Protein AF-A0AAN0LZ60-F1 (afdb_monomer_lite)

Secondary structure (DSSP, 8-state):
-----S--SBPBTTBTT-B-TTEEEEEE---SEEEEEEEE--SS-SS---EEEEEEEEEETTEEEEEEPPPB---TT---S-EEEEEE--SS--S----------

Sequence (105 aa):
MYAENNNPRPVSESNPKGLDKSHRIVEFYPNGNTTFNLYEDDGITLDGASTNTVISSSVSGDQAILSIGKATGTYPNMVTDRDTEMIVNVSQAPQGVRGNVAEMT

Radius of gyration: 16.09 Å; chains: 1; bounding box: 41×31×36 Å

pLDDT: mean 90.83, std 11.18, range [47.53, 98.44]

Structure (mmCIF, N/CA/C/O backbone):
data_AF-A0AAN0LZ60-F1
#
_entry.id   AF-A0AAN0LZ60-F1
#
loop_
_atom_site.group_PDB
_atom_site.id
_atom_site.type_symbol
_atom_site.label_atom_id
_atom_site.label_alt_id
_atom_site.label_comp_id
_atom_site.label_asym_id
_atom_site.label_entity_id
_atom_site.label_seq_id
_atom_site.pdbx_PDB_ins_code
_atom_site.Cartn_x
_atom_site.Cartn_y
_atom_site.Cartn_z
_atom_site.occupancy
_atom_site.B_iso_or_equiv
_atom_site.auth_seq_id
_atom_site.auth_comp_id
_atom_site.auth_asym_id
_atom_site.auth_atom_id
_atom_site.pdbx_PDB_model_num
ATOM 1 N N . MET A 1 1 ? -0.846 -16.125 8.209 1.00 47.53 1 MET A N 1
ATOM 2 C CA . MET A 1 1 ? 0.628 -16.239 8.164 1.00 47.53 1 MET A CA 1
ATOM 3 C C . MET A 1 1 ? 1.083 -15.363 7.020 1.00 47.53 1 MET A C 1
ATOM 5 O O . MET A 1 1 ? 0.573 -15.555 5.924 1.00 47.53 1 MET A O 1
ATOM 9 N N . TYR A 1 2 ? 1.949 -14.383 7.271 1.00 58.25 2 TYR A N 1
ATOM 10 C CA . TYR A 1 2 ? 2.573 -13.623 6.187 1.00 58.25 2 TYR A CA 1
ATOM 11 C C . TYR A 1 2 ? 3.365 -14.577 5.293 1.00 58.25 2 TYR A C 1
ATOM 13 O O . TYR A 1 2 ? 3.920 -15.559 5.789 1.00 58.25 2 TYR A O 1
ATOM 21 N N . ALA A 1 3 ? 3.404 -14.312 3.988 1.00 59.28 3 ALA A N 1
ATOM 22 C CA . ALA A 1 3 ? 4.311 -15.038 3.112 1.00 59.28 3 ALA A CA 1
ATOM 23 C C . ALA A 1 3 ? 5.752 -14.822 3.610 1.00 59.28 3 ALA A C 1
ATOM 25 O O . ALA A 1 3 ? 6.141 -13.691 3.910 1.00 59.28 3 ALA A O 1
ATOM 26 N N . GLU A 1 4 ? 6.523 -15.902 3.753 1.00 56.09 4 GLU A N 1
ATOM 27 C CA . GLU A 1 4 ? 7.925 -15.853 4.180 1.00 56.09 4 GLU A CA 1
ATOM 28 C C . GLU A 1 4 ? 8.790 -15.216 3.082 1.00 56.09 4 GLU A C 1
ATOM 30 O O . GLU A 1 4 ? 9.477 -15.902 2.331 1.00 56.09 4 GLU A O 1
ATOM 35 N N . ASN A 1 5 ? 8.744 -13.892 2.956 1.00 56.75 5 ASN A N 1
ATOM 36 C CA . ASN A 1 5 ? 9.375 -13.190 1.847 1.00 56.75 5 ASN A CA 1
ATOM 37 C C . ASN A 1 5 ? 10.489 -12.274 2.352 1.00 56.75 5 ASN A C 1
ATOM 39 O O . ASN A 1 5 ? 10.329 -11.061 2.422 1.00 56.75 5 ASN A O 1
ATOM 43 N N . ASN A 1 6 ? 11.670 -12.846 2.605 1.00 60.41 6 ASN A N 1
ATOM 44 C CA . ASN A 1 6 ? 12.921 -12.077 2.523 1.00 60.41 6 ASN A CA 1
ATOM 45 C C . ASN A 1 6 ? 13.447 -12.024 1.068 1.00 60.41 6 ASN A C 1
ATOM 47 O O . ASN A 1 6 ? 14.649 -11.972 0.822 1.00 60.41 6 ASN A O 1
ATOM 51 N N . ASN A 1 7 ? 12.540 -12.124 0.089 1.00 77.88 7 ASN A N 1
ATOM 52 C CA . ASN A 1 7 ? 12.838 -12.191 -1.336 1.00 77.88 7 ASN A CA 1
ATOM 53 C C . ASN A 1 7 ? 11.910 -11.242 -2.112 1.00 77.88 7 ASN A C 1
ATOM 55 O O . ASN A 1 7 ? 10.749 -11.583 -2.322 1.00 77.88 7 ASN A O 1
ATOM 59 N N . PRO A 1 8 ? 12.391 -10.069 -2.559 1.00 79.62 8 PRO A N 1
ATOM 60 C CA . PRO A 1 8 ? 11.566 -9.095 -3.279 1.00 79.62 8 PRO A CA 1
ATOM 61 C C . PRO A 1 8 ? 11.410 -9.410 -4.780 1.00 79.62 8 PRO A C 1
ATOM 63 O O . PRO A 1 8 ? 10.693 -8.704 -5.495 1.00 79.62 8 PRO A O 1
ATOM 66 N N . ARG A 1 9 ? 12.102 -10.438 -5.299 1.00 86.06 9 ARG A N 1
ATOM 67 C CA . ARG A 1 9 ? 12.066 -10.803 -6.724 1.00 86.06 9 ARG A CA 1
ATOM 68 C C . ARG A 1 9 ? 10.793 -11.585 -7.053 1.00 86.06 9 ARG A C 1
ATOM 70 O O . ARG A 1 9 ? 10.378 -12.399 -6.231 1.00 86.06 9 ARG A O 1
ATOM 77 N N . PRO A 1 10 ? 10.206 -11.395 -8.250 1.00 86.31 10 PRO A N 1
ATOM 78 C CA . PRO A 1 10 ? 8.993 -12.101 -8.647 1.00 86.31 10 PRO A CA 1
ATOM 79 C C . PRO A 1 10 ? 9.210 -13.615 -8.738 1.00 86.31 10 PRO A C 1
ATOM 81 O O . PRO A 1 10 ? 10.345 -14.085 -8.879 1.00 86.31 10 PRO A O 1
ATOM 84 N N . VAL A 1 11 ? 8.111 -14.368 -8.684 1.00 87.50 11 VAL A N 1
ATOM 85 C CA . VAL A 1 11 ? 8.108 -15.816 -8.930 1.00 87.50 11 VAL A CA 1
ATOM 86 C C . VAL A 1 11 ? 8.614 -16.113 -10.346 1.00 87.50 11 VAL A C 1
ATOM 88 O O . VAL A 1 11 ? 8.189 -15.489 -11.317 1.00 87.50 11 VAL A O 1
ATOM 91 N N . SER A 1 12 ? 9.525 -17.076 -10.469 1.00 87.56 12 SER A N 1
ATOM 92 C CA . SER A 1 12 ? 10.011 -17.607 -11.748 1.00 87.56 12 SER A CA 1
ATOM 9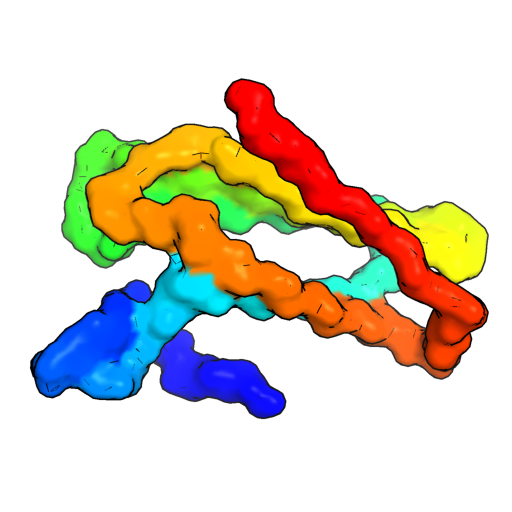3 C C . SER A 1 12 ? 10.434 -19.071 -11.597 1.00 87.56 12 SER A C 1
ATOM 95 O O . SER A 1 12 ? 10.484 -19.592 -10.484 1.00 87.56 12 SER A O 1
ATOM 97 N N . GLU A 1 13 ? 10.795 -19.739 -12.697 1.00 92.81 13 GLU A N 1
ATOM 98 C CA . GLU A 1 13 ? 11.334 -21.109 -12.651 1.00 92.81 13 GLU A CA 1
ATOM 99 C C . GLU A 1 13 ? 12.607 -21.207 -11.789 1.00 92.81 13 GLU A C 1
ATOM 101 O O . GLU A 1 13 ? 12.763 -22.137 -11.001 1.00 92.81 13 GLU A O 1
ATOM 106 N N . SER A 1 14 ? 13.491 -20.207 -11.875 1.00 91.75 14 SER A N 1
ATOM 107 C CA . SER A 1 14 ? 14.710 -20.117 -11.059 1.00 91.75 14 SER A CA 1
ATOM 108 C C . SER A 1 14 ? 14.488 -19.485 -9.679 1.00 91.75 14 SER A C 1
ATOM 110 O O . SER A 1 14 ? 15.386 -19.523 -8.839 1.00 91.75 14 SER A O 1
ATOM 112 N N . ASN A 1 15 ? 13.302 -18.922 -9.429 1.00 87.50 15 ASN A N 1
ATOM 113 C CA . ASN A 1 15 ? 12.905 -18.305 -8.168 1.00 87.50 15 ASN A CA 1
ATOM 114 C C . ASN A 1 15 ? 11.473 -18.719 -7.768 1.00 87.50 15 ASN A C 1
ATOM 116 O O . ASN A 1 15 ? 10.569 -17.880 -7.714 1.00 87.50 15 ASN A O 1
ATOM 120 N N . PRO A 1 16 ? 11.227 -20.008 -7.474 1.00 88.44 16 PRO A N 1
ATOM 121 C CA . PRO A 1 16 ? 9.875 -20.513 -7.224 1.00 88.44 16 PRO A CA 1
ATOM 122 C C . PRO A 1 16 ? 9.262 -19.996 -5.912 1.00 88.44 16 PRO A C 1
ATOM 124 O O . PRO A 1 16 ? 8.058 -20.095 -5.716 1.00 88.44 16 PRO A O 1
ATOM 127 N N . LYS A 1 17 ? 10.083 -19.434 -5.014 1.00 87.31 17 LYS A N 1
ATOM 128 C CA . LYS A 1 17 ? 9.669 -18.766 -3.766 1.00 87.31 17 LYS A CA 1
ATOM 129 C C . LYS A 1 17 ? 9.793 -17.241 -3.871 1.00 87.31 17 LYS A C 1
ATOM 131 O O . LYS A 1 17 ? 10.197 -16.575 -2.918 1.00 87.31 17 LYS A O 1
ATOM 136 N N . GLY A 1 18 ? 9.584 -16.703 -5.069 1.00 88.25 18 GLY A N 1
ATOM 137 C CA . GLY A 1 18 ? 9.544 -15.265 -5.289 1.00 88.25 18 GLY A CA 1
ATOM 138 C C . GLY A 1 18 ? 8.329 -14.611 -4.641 1.00 88.25 18 GLY A C 1
ATOM 139 O O . GLY A 1 18 ? 7.354 -15.274 -4.292 1.00 88.25 18 GLY A O 1
ATOM 140 N N . LEU A 1 19 ? 8.387 -13.291 -4.516 1.00 87.75 19 LEU A N 1
ATOM 141 C CA . LEU A 1 19 ? 7.248 -12.476 -4.135 1.00 87.75 19 LEU A CA 1
ATOM 142 C C . LEU A 1 19 ? 6.186 -12.540 -5.235 1.00 87.75 19 LEU A C 1
ATOM 144 O O . LEU A 1 19 ? 6.447 -12.190 -6.389 1.00 87.75 19 LEU A O 1
ATOM 148 N N . ASP A 1 20 ? 4.975 -12.936 -4.867 1.00 89.19 20 ASP A N 1
ATOM 149 C CA . ASP A 1 20 ? 3.811 -12.712 -5.710 1.00 89.19 20 ASP A CA 1
ATOM 150 C C . ASP A 1 20 ? 3.470 -11.216 -5.705 1.00 89.19 20 ASP A C 1
ATOM 152 O O . ASP A 1 20 ? 2.949 -10.684 -4.728 1.00 89.19 20 ASP A O 1
ATOM 156 N N . LYS A 1 21 ? 3.810 -10.521 -6.795 1.00 89.12 21 LYS A N 1
ATOM 157 C CA . LYS A 1 21 ? 3.560 -9.080 -6.949 1.00 89.12 21 LYS A CA 1
ATOM 158 C C . LYS A 1 21 ? 2.107 -8.754 -7.321 1.00 89.12 21 LYS A C 1
ATOM 160 O O . LYS A 1 21 ? 1.766 -7.573 -7.386 1.00 89.12 21 LYS A O 1
ATOM 165 N N . SER A 1 22 ? 1.273 -9.765 -7.584 1.00 91.75 22 SER A N 1
ATOM 166 C CA . SER A 1 22 ? -0.154 -9.583 -7.874 1.00 91.75 22 SER A CA 1
ATOM 167 C C . SER A 1 22 ? -1.012 -9.468 -6.613 1.00 91.75 22 SER A C 1
ATOM 169 O O . SER A 1 22 ? -2.121 -8.953 -6.692 1.00 91.75 22 SER A O 1
ATOM 171 N N . HIS A 1 23 ? -0.490 -9.845 -5.440 1.00 91.75 23 HIS A N 1
ATOM 172 C CA . HIS A 1 23 ? -1.195 -9.707 -4.165 1.00 91.75 23 HIS A CA 1
ATOM 173 C C . HIS A 1 23 ? -0.531 -8.666 -3.269 1.00 91.75 23 HIS A C 1
ATOM 175 O O . HIS A 1 23 ? 0.684 -8.686 -3.057 1.00 91.75 23 HIS A O 1
ATOM 181 N N . ARG A 1 24 ? -1.326 -7.764 -2.689 1.00 91.94 24 ARG A N 1
ATOM 182 C CA . ARG A 1 24 ? -0.864 -6.814 -1.670 1.00 91.94 24 ARG A CA 1
ATOM 183 C C . ARG A 1 24 ? -1.670 -6.976 -0.391 1.00 91.94 24 ARG A C 1
ATOM 185 O O . ARG A 1 24 ? -2.882 -6.783 -0.387 1.00 91.94 24 ARG A O 1
ATOM 192 N N . ILE A 1 25 ? -0.962 -7.198 0.711 1.00 93.81 25 ILE A N 1
ATOM 193 C CA . ILE A 1 25 ? -1.536 -7.225 2.057 1.00 93.81 25 ILE A CA 1
ATOM 194 C C . ILE A 1 25 ? -1.169 -5.923 2.767 1.00 93.81 25 ILE A C 1
ATOM 196 O O . ILE A 1 25 ? 0.003 -5.547 2.811 1.00 93.81 25 ILE A O 1
ATOM 200 N N . VAL A 1 26 ? -2.164 -5.241 3.327 1.00 95.62 26 VAL A N 1
ATOM 201 C CA . VAL A 1 26 ? -1.969 -4.062 4.176 1.00 95.62 26 VAL A CA 1
ATOM 202 C C . VAL A 1 26 ? -2.600 -4.339 5.532 1.00 95.62 26 VAL A C 1
ATOM 204 O O . VAL A 1 26 ? -3.805 -4.568 5.626 1.00 95.62 26 VAL A O 1
ATOM 207 N N . GLU A 1 27 ? -1.786 -4.316 6.584 1.00 97.12 27 GLU A N 1
ATOM 208 C CA . GLU A 1 27 ? -2.262 -4.478 7.954 1.00 97.12 27 GLU A CA 1
ATOM 209 C C . GLU A 1 27 ? -2.435 -3.115 8.629 1.00 97.12 27 GLU A C 1
ATOM 211 O O . GLU A 1 27 ? -1.507 -2.310 8.713 1.00 97.12 27 GLU A O 1
ATOM 216 N N . PHE A 1 28 ? -3.640 -2.866 9.127 1.00 97.88 28 PHE A N 1
ATOM 217 C CA . PHE A 1 28 ? -4.022 -1.647 9.811 1.00 97.88 28 PHE A CA 1
ATOM 218 C C . PHE A 1 28 ? -4.169 -1.890 11.312 1.00 97.88 28 PHE A C 1
ATOM 220 O O . PHE A 1 28 ? -4.823 -2.839 11.752 1.00 97.88 28 PHE A O 1
ATOM 227 N N . TYR A 1 29 ? -3.629 -0.950 12.085 1.00 97.50 29 TYR A N 1
ATOM 228 C CA . TYR A 1 29 ? -3.884 -0.767 13.514 1.00 97.50 29 TYR A CA 1
ATOM 229 C C . TYR A 1 29 ? -4.457 0.644 13.707 1.00 97.50 29 TYR A C 1
ATOM 231 O O . TYR A 1 29 ? -3.702 1.574 13.999 1.00 97.50 29 TYR A O 1
ATOM 239 N N . PRO A 1 30 ? -5.761 0.853 13.454 1.00 97.06 30 PRO A N 1
ATOM 240 C CA . PRO A 1 30 ? -6.327 2.196 13.391 1.00 97.06 30 PRO A CA 1
ATOM 241 C C . PRO A 1 30 ? -6.206 2.937 14.727 1.00 97.06 30 PRO A C 1
ATOM 243 O O . PRO A 1 30 ? -6.705 2.483 15.756 1.00 97.06 30 PRO A O 1
ATOM 246 N N . ASN A 1 31 ? -5.561 4.103 14.712 1.00 95.25 31 ASN A N 1
ATOM 247 C CA . ASN A 1 31 ? -5.451 4.990 15.866 1.00 95.25 31 ASN A CA 1
ATOM 248 C C . ASN A 1 31 ? -5.295 6.440 15.396 1.00 95.25 31 ASN A C 1
ATOM 250 O O . ASN A 1 31 ? -4.335 6.758 14.699 1.00 95.25 31 ASN A O 1
ATOM 254 N N . GLY A 1 32 ? -6.233 7.318 15.765 1.00 96.50 32 GLY A N 1
ATOM 255 C CA . GLY A 1 32 ? -6.204 8.712 15.317 1.00 96.50 32 GLY A CA 1
ATOM 256 C C . GLY A 1 32 ? -6.122 8.814 13.791 1.00 96.50 32 GLY A C 1
ATOM 257 O O . GLY A 1 32 ? -6.824 8.085 13.095 1.00 96.50 32 GLY A O 1
ATOM 258 N N . ASN A 1 33 ? -5.260 9.701 13.286 1.00 98.38 33 ASN A N 1
ATOM 259 C CA . ASN A 1 33 ? -4.981 9.858 11.858 1.00 98.38 33 ASN A CA 1
ATOM 260 C C . ASN A 1 33 ? -3.541 9.437 11.557 1.00 98.38 33 ASN A C 1
ATOM 262 O O . ASN A 1 33 ? -2.598 10.030 12.080 1.00 98.38 33 ASN A O 1
ATOM 266 N N . THR A 1 34 ? -3.375 8.456 10.678 1.00 98.44 34 THR A N 1
ATOM 267 C CA . THR A 1 34 ? -2.072 7.921 10.271 1.00 98.44 34 THR A CA 1
ATOM 268 C C . THR A 1 34 ? -2.000 7.761 8.761 1.00 98.44 34 THR A C 1
ATOM 270 O O . THR A 1 34 ? -2.995 7.410 8.123 1.00 98.44 34 THR A O 1
ATOM 273 N N . THR A 1 35 ? -0.804 7.943 8.208 1.00 98.19 35 THR A N 1
ATOM 274 C CA . THR A 1 35 ? -0.532 7.796 6.777 1.00 98.19 35 THR A CA 1
ATOM 275 C C . THR A 1 35 ? 0.765 7.024 6.572 1.00 98.19 35 THR A C 1
ATOM 277 O O . THR A 1 35 ? 1.729 7.212 7.312 1.00 98.19 35 THR A O 1
ATOM 280 N N . PHE A 1 36 ? 0.795 6.202 5.531 1.00 98.44 36 PHE A N 1
ATOM 281 C CA . PHE A 1 36 ? 1.973 5.525 5.015 1.00 98.44 36 PHE A CA 1
ATOM 282 C C . PHE A 1 36 ? 2.069 5.781 3.508 1.00 98.44 36 PHE A C 1
ATOM 284 O O . PHE A 1 36 ? 1.081 5.630 2.792 1.00 98.44 36 PHE A O 1
ATOM 291 N N . ASN A 1 37 ? 3.240 6.182 3.016 1.00 98.06 37 ASN A N 1
ATOM 292 C CA . ASN A 1 37 ? 3.478 6.288 1.578 1.00 98.06 37 ASN A CA 1
ATOM 293 C C . ASN A 1 37 ? 4.216 5.031 1.107 1.00 98.06 37 ASN A C 1
ATOM 295 O O . ASN A 1 37 ? 5.411 4.886 1.360 1.00 98.06 37 ASN A O 1
ATOM 299 N N . LEU A 1 38 ? 3.490 4.119 0.460 1.00 96.62 38 LEU A N 1
ATOM 300 C CA . LEU A 1 38 ? 4.064 2.924 -0.143 1.00 96.62 38 LEU A CA 1
ATOM 301 C C . LEU A 1 38 ? 4.820 3.328 -1.406 1.00 96.62 38 LEU A C 1
ATOM 303 O O . LEU A 1 38 ? 4.206 3.701 -2.404 1.00 96.62 38 LEU A O 1
ATOM 307 N N . TYR A 1 39 ? 6.141 3.230 -1.342 1.00 96.12 39 TYR A N 1
ATOM 308 C CA . TYR A 1 39 ? 7.039 3.415 -2.472 1.00 96.12 39 TYR A CA 1
ATOM 309 C C . TYR A 1 39 ? 7.431 2.052 -3.050 1.00 96.12 39 TYR A C 1
ATOM 311 O O . TYR A 1 39 ? 7.776 1.139 -2.296 1.00 96.12 39 TYR A O 1
ATOM 319 N N . GLU A 1 40 ? 7.404 1.920 -4.375 1.00 94.44 40 GLU A N 1
ATOM 320 C CA . GLU A 1 40 ? 7.872 0.722 -5.077 1.00 94.44 40 GLU A CA 1
ATOM 321 C C . GLU A 1 40 ? 8.665 1.099 -6.337 1.00 94.44 40 GLU A C 1
ATOM 323 O O . GLU A 1 40 ? 8.317 2.048 -7.043 1.00 94.44 40 GLU A O 1
ATOM 328 N N . ASP A 1 41 ? 9.683 0.305 -6.654 1.00 94.00 41 ASP A N 1
ATOM 329 C CA . ASP A 1 41 ? 10.431 0.329 -7.911 1.00 94.00 41 ASP A CA 1
ATOM 330 C C . ASP A 1 41 ? 10.772 -1.111 -8.352 1.00 94.00 41 ASP A C 1
ATOM 332 O O . ASP A 1 41 ? 10.240 -2.095 -7.816 1.00 94.00 41 ASP A O 1
ATOM 336 N N . ASP A 1 42 ? 11.621 -1.263 -9.370 1.00 91.81 42 ASP A N 1
ATOM 337 C CA . ASP A 1 42 ? 12.033 -2.587 -9.837 1.00 91.81 42 ASP A CA 1
ATOM 338 C C . ASP A 1 42 ? 13.062 -3.278 -8.915 1.00 91.81 42 ASP A C 1
ATOM 340 O O . ASP A 1 42 ? 13.224 -4.501 -9.004 1.00 91.81 42 ASP A O 1
ATOM 344 N N . GLY A 1 43 ? 13.705 -2.531 -8.006 1.00 90.38 43 GLY A N 1
ATOM 345 C CA . GLY A 1 43 ? 14.753 -2.981 -7.091 1.00 90.38 43 GLY A CA 1
ATOM 346 C C . GLY A 1 43 ? 16.074 -3.390 -7.759 1.00 90.38 43 GLY A C 1
ATOM 347 O O . GLY A 1 43 ? 16.840 -4.156 -7.165 1.00 90.38 43 GLY A O 1
ATOM 348 N N . ILE A 1 44 ? 16.322 -2.981 -9.009 1.00 90.25 44 ILE A N 1
ATOM 349 C CA . ILE A 1 44 ? 17.439 -3.457 -9.846 1.00 90.25 44 ILE A CA 1
ATOM 350 C C . ILE A 1 44 ? 18.148 -2.306 -10.559 1.00 90.25 44 ILE A C 1
ATOM 352 O O . ILE A 1 44 ? 19.380 -2.289 -10.598 1.00 90.25 44 ILE A O 1
ATOM 356 N N . THR A 1 45 ? 17.395 -1.403 -11.183 1.00 92.00 45 THR A N 1
ATOM 357 C CA . THR A 1 45 ? 17.945 -0.352 -12.043 1.00 92.00 45 THR A CA 1
ATOM 358 C C . THR A 1 45 ? 18.131 0.962 -11.279 1.00 92.00 45 THR A C 1
ATOM 360 O O . THR A 1 45 ? 17.633 1.143 -10.172 1.00 92.00 45 THR A O 1
ATOM 363 N N . LEU A 1 46 ? 18.921 1.879 -11.848 1.00 93.81 46 LEU A N 1
ATOM 364 C CA . LEU A 1 46 ? 19.222 3.195 -11.261 1.00 93.81 46 LEU A CA 1
ATOM 365 C C . LEU A 1 46 ? 18.597 4.348 -12.069 1.00 93.81 46 LEU A C 1
ATOM 367 O O . LEU A 1 46 ? 19.131 5.454 -12.076 1.00 93.81 46 LEU A O 1
ATOM 371 N N . ASP A 1 47 ? 17.506 4.096 -12.796 1.00 91.44 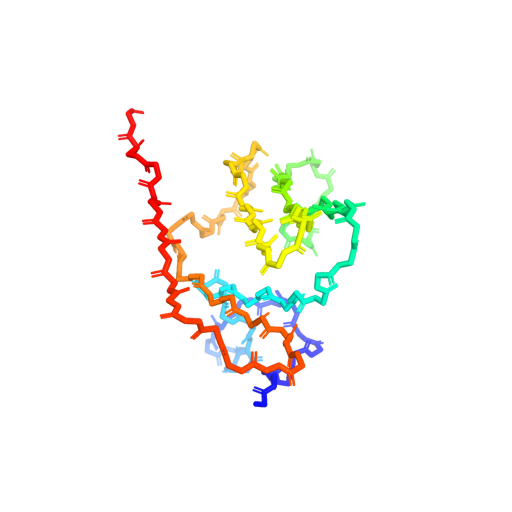47 ASP A N 1
ATOM 372 C CA . ASP A 1 47 ? 16.872 5.088 -13.680 1.00 91.44 47 ASP A CA 1
ATOM 373 C C . ASP A 1 47 ? 15.866 6.017 -12.965 1.00 91.44 47 ASP A C 1
ATOM 375 O O . ASP A 1 47 ? 15.469 7.043 -13.519 1.00 91.44 47 ASP A O 1
ATOM 379 N N . GLY A 1 48 ? 15.498 5.691 -11.721 1.00 92.25 48 GLY A N 1
ATOM 380 C CA . GLY A 1 48 ? 14.579 6.467 -10.886 1.00 92.25 48 GLY A CA 1
ATOM 381 C C . GLY A 1 48 ? 13.091 6.216 -11.158 1.00 92.25 48 GLY A C 1
ATOM 382 O O . GLY A 1 48 ? 12.248 6.895 -10.561 1.00 92.25 48 GLY A O 1
ATOM 383 N N . ALA A 1 49 ? 12.741 5.264 -12.028 1.00 97.50 49 ALA A N 1
ATOM 384 C CA . ALA A 1 49 ? 11.356 4.889 -12.272 1.00 97.50 49 ALA A CA 1
ATOM 385 C C . ALA A 1 49 ? 10.750 4.232 -11.023 1.00 97.50 49 ALA A C 1
ATOM 387 O O . ALA A 1 49 ? 11.268 3.255 -10.489 1.00 97.50 49 ALA A O 1
ATOM 388 N N . SER A 1 50 ? 9.632 4.774 -10.549 1.00 97.12 50 SER A N 1
ATOM 389 C CA . SER A 1 50 ? 8.993 4.334 -9.311 1.00 97.12 50 SER A CA 1
ATOM 390 C C . SER A 1 50 ? 7.505 4.647 -9.309 1.00 97.12 50 SER A C 1
ATOM 392 O O . SER A 1 50 ? 6.991 5.396 -10.146 1.00 97.12 50 SER A O 1
ATOM 394 N N . THR A 1 51 ? 6.798 4.062 -8.350 1.00 97.75 51 THR A N 1
ATOM 395 C CA . THR A 1 51 ? 5.408 4.383 -8.048 1.00 97.75 51 THR A CA 1
ATOM 396 C C . THR A 1 51 ? 5.250 4.695 -6.564 1.00 97.75 51 THR A C 1
ATOM 398 O O . THR A 1 51 ? 5.975 4.172 -5.718 1.00 97.75 51 THR A O 1
ATOM 401 N N . ASN A 1 52 ? 4.295 5.564 -6.247 1.00 98.00 52 ASN A N 1
ATOM 402 C CA . ASN A 1 52 ? 3.910 5.911 -4.887 1.00 98.00 52 ASN A CA 1
ATOM 403 C C . ASN A 1 52 ? 2.410 5.705 -4.707 1.00 98.00 52 ASN A C 1
ATOM 405 O O . ASN A 1 52 ? 1.610 6.172 -5.524 1.00 98.00 52 ASN A O 1
ATOM 409 N N . THR A 1 53 ? 2.031 5.056 -3.611 1.00 97.44 53 THR A N 1
ATOM 410 C CA . THR A 1 53 ? 0.643 4.873 -3.193 1.00 97.44 53 THR A CA 1
ATOM 411 C C . THR A 1 53 ? 0.472 5.344 -1.756 1.00 97.44 53 THR A C 1
ATOM 413 O O . THR A 1 53 ? 1.028 4.762 -0.826 1.00 97.44 53 THR A O 1
ATOM 416 N N . VAL A 1 54 ? -0.349 6.374 -1.551 1.00 98.25 54 VAL A N 1
ATOM 417 C CA . VAL A 1 54 ? -0.695 6.834 -0.202 1.00 98.25 54 VAL A CA 1
ATOM 418 C C . VAL A 1 54 ? -1.743 5.904 0.398 1.00 98.25 54 VAL A C 1
ATOM 420 O O . VAL A 1 54 ? -2.825 5.730 -0.158 1.00 98.25 54 VAL A O 1
ATOM 423 N N . ILE A 1 55 ? -1.423 5.333 1.551 1.00 98.44 55 ILE A N 1
ATOM 424 C CA . ILE A 1 55 ? -2.307 4.510 2.369 1.00 98.44 55 ILE A CA 1
ATOM 425 C C . ILE A 1 55 ? -2.601 5.294 3.644 1.00 98.44 55 ILE A C 1
ATOM 427 O O . ILE A 1 55 ? -1.678 5.771 4.303 1.00 98.44 55 ILE A O 1
ATOM 431 N N . SER A 1 56 ? -3.868 5.444 4.010 1.00 98.44 56 SER A N 1
ATOM 432 C CA . SER A 1 56 ? -4.258 6.188 5.205 1.00 98.44 56 SER A CA 1
ATOM 433 C C . SER A 1 56 ? -5.279 5.445 6.053 1.00 98.44 56 SER A C 1
ATOM 435 O O . SER A 1 56 ? -6.033 4.594 5.580 1.00 98.44 56 SER A O 1
ATOM 437 N N . SER A 1 57 ? -5.278 5.788 7.336 1.00 98.44 57 SER A N 1
ATOM 438 C CA . SER A 1 57 ? -6.248 5.340 8.325 1.00 98.44 57 SER A CA 1
ATOM 439 C C . SER A 1 57 ? -6.637 6.529 9.193 1.00 98.44 57 SER A C 1
ATOM 441 O O . SER A 1 57 ? -5.765 7.234 9.702 1.00 98.44 57 SER A O 1
ATOM 443 N N . SER A 1 58 ? -7.936 6.734 9.383 1.00 98.19 58 SER A N 1
ATOM 444 C CA . SER A 1 58 ? -8.480 7.727 10.309 1.00 98.19 58 SER A CA 1
ATOM 445 C C . SER A 1 58 ? -9.559 7.109 11.186 1.00 98.19 58 SER A C 1
ATOM 447 O O . SER A 1 58 ? -10.438 6.414 10.676 1.00 98.19 58 SER A O 1
ATOM 449 N N . VAL A 1 59 ? -9.532 7.401 12.482 1.00 97.62 59 VAL A N 1
ATOM 450 C CA . VAL A 1 59 ? -10.570 6.999 13.438 1.00 97.62 59 VAL A CA 1
ATOM 451 C C . VAL A 1 59 ? -11.427 8.212 13.797 1.00 97.62 59 VAL A C 1
ATOM 453 O O . VAL A 1 59 ? -10.911 9.231 14.255 1.00 97.62 59 VAL A O 1
ATOM 456 N N . SER A 1 60 ? -12.740 8.098 13.601 1.00 95.50 60 SER A N 1
ATOM 457 C CA . SER A 1 60 ? -13.736 9.104 13.977 1.00 95.50 60 SER A CA 1
ATOM 458 C C . SER A 1 60 ? -14.823 8.448 14.825 1.00 95.50 60 SER A C 1
ATOM 460 O O . SER A 1 60 ? -15.633 7.671 14.320 1.00 95.50 60 SER A O 1
ATOM 462 N N . GLY A 1 61 ? -14.812 8.719 16.134 1.00 94.00 61 GLY A N 1
ATOM 463 C CA . GLY A 1 61 ? -15.636 7.971 17.087 1.00 94.00 61 GLY A CA 1
ATOM 464 C C . GLY A 1 61 ? -15.327 6.474 17.008 1.00 94.00 61 GLY A C 1
ATOM 465 O O . GLY A 1 61 ? -14.164 6.084 17.078 1.00 94.00 61 GLY A O 1
ATOM 466 N N . ASP A 1 62 ? -16.360 5.663 16.789 1.00 93.69 62 ASP A N 1
ATOM 467 C CA . ASP A 1 62 ? -16.249 4.202 16.668 1.00 93.69 62 ASP A CA 1
ATOM 468 C C . ASP A 1 62 ? -16.014 3.722 15.223 1.00 93.69 62 ASP A C 1
ATOM 470 O O . ASP A 1 62 ? -16.044 2.524 14.941 1.00 93.69 62 ASP A O 1
ATOM 474 N N . GLN A 1 63 ? -15.798 4.644 14.279 1.00 96.25 63 GLN A N 1
ATOM 475 C CA . GLN A 1 63 ? -15.593 4.322 12.871 1.00 96.25 63 GLN A CA 1
ATOM 476 C C . GLN A 1 63 ? -14.121 4.466 12.475 1.00 96.25 63 GLN A C 1
ATOM 478 O O . GLN A 1 63 ? -13.542 5.549 12.568 1.00 96.25 63 GLN A O 1
ATOM 483 N N . ALA A 1 64 ? -13.539 3.388 11.949 1.00 97.38 64 ALA A N 1
ATOM 484 C CA . ALA A 1 64 ? -12.282 3.436 11.209 1.00 97.38 64 ALA A CA 1
ATOM 485 C C . ALA A 1 64 ? -12.564 3.623 9.711 1.00 97.38 64 ALA A C 1
ATOM 487 O O . ALA A 1 64 ? -13.376 2.904 9.125 1.00 97.38 64 ALA A O 1
ATOM 488 N N . ILE A 1 65 ? -11.886 4.586 9.090 1.00 97.50 65 ILE A N 1
ATOM 489 C CA . ILE A 1 65 ? -11.912 4.834 7.648 1.00 97.50 65 ILE A CA 1
ATOM 490 C C . ILE A 1 65 ? -10.514 4.541 7.119 1.00 97.50 65 ILE A C 1
ATOM 492 O O . ILE A 1 65 ? -9.544 5.175 7.534 1.00 97.50 65 ILE A O 1
ATOM 496 N N . LEU A 1 66 ? -10.427 3.570 6.215 1.00 98.19 66 LEU A N 1
ATOM 497 C CA . LEU A 1 66 ? -9.184 3.097 5.617 1.00 98.19 66 LEU A CA 1
ATOM 498 C C . LEU A 1 66 ? -9.216 3.423 4.130 1.00 98.19 66 LEU A C 1
ATOM 500 O O . LEU A 1 66 ? -10.227 3.188 3.468 1.00 98.19 66 LEU A O 1
ATOM 504 N N . SER A 1 67 ? -8.124 3.964 3.607 1.00 97.31 67 SER A N 1
ATOM 505 C CA . SER A 1 67 ? -8.028 4.314 2.196 1.00 97.31 67 SER A CA 1
ATOM 506 C C . SER A 1 67 ? -6.701 3.857 1.623 1.00 97.31 67 SER A C 1
ATOM 508 O O . SER A 1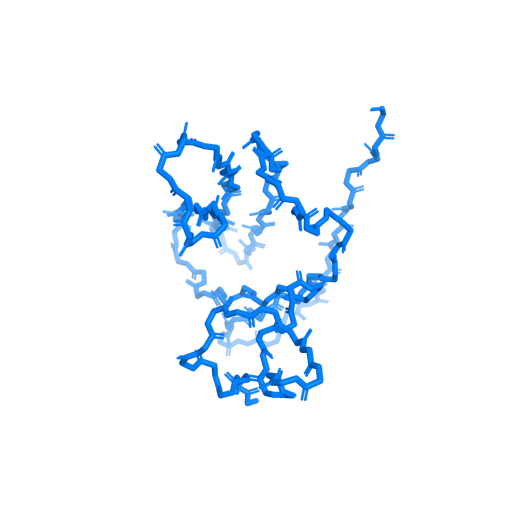 67 ? -5.647 4.030 2.235 1.00 97.31 67 SER A O 1
ATOM 510 N N . ILE A 1 68 ? -6.763 3.294 0.422 1.00 97.00 68 ILE A N 1
ATOM 511 C CA . ILE A 1 68 ? -5.597 3.076 -0.421 1.00 97.00 68 ILE A CA 1
ATOM 512 C C . ILE A 1 68 ? -5.806 3.921 -1.669 1.00 97.00 68 ILE A C 1
ATOM 514 O O . ILE A 1 68 ? -6.721 3.675 -2.454 1.00 97.00 68 ILE A O 1
ATOM 518 N N . GLY A 1 69 ? -4.990 4.962 -1.806 1.00 95.69 69 GLY A N 1
ATOM 519 C CA . GLY A 1 69 ? -5.080 5.909 -2.904 1.00 95.69 69 GLY A CA 1
ATOM 520 C C . GLY A 1 69 ? -4.708 5.297 -4.252 1.00 95.69 69 GLY A C 1
ATOM 521 O O . GLY A 1 69 ? -4.173 4.192 -4.350 1.00 95.69 69 GLY A O 1
ATOM 522 N N . LYS A 1 70 ? -4.956 6.064 -5.316 1.00 94.44 70 LYS A N 1
ATOM 523 C CA . LYS A 1 70 ? -4.462 5.743 -6.656 1.00 94.44 70 LYS A CA 1
ATOM 524 C C . LYS A 1 70 ? -2.929 5.758 -6.649 1.00 94.44 70 LYS A C 1
ATOM 526 O O . LYS A 1 70 ? -2.332 6.739 -6.207 1.00 94.44 70 LYS A 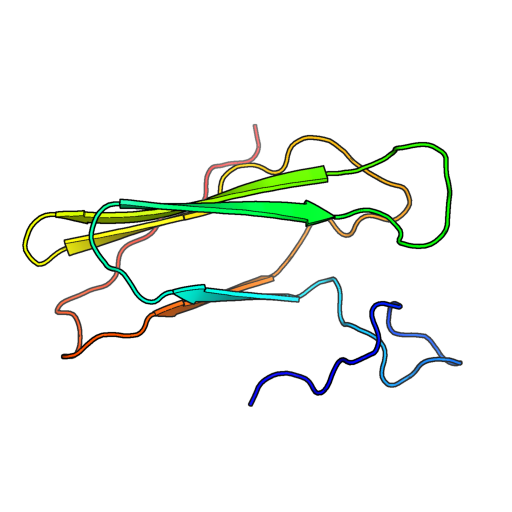O 1
ATOM 531 N N . ALA A 1 71 ? -2.313 4.699 -7.168 1.00 95.31 71 ALA A N 1
ATOM 532 C CA . ALA A 1 71 ? -0.877 4.672 -7.410 1.00 95.31 71 ALA A CA 1
ATOM 533 C C . ALA A 1 71 ? -0.493 5.739 -8.450 1.00 95.31 71 ALA A C 1
ATOM 535 O O . ALA A 1 71 ? -1.181 5.922 -9.458 1.00 95.31 71 ALA A O 1
ATOM 536 N N . THR A 1 72 ? 0.602 6.451 -8.203 1.00 96.81 72 THR A N 1
ATOM 537 C CA . THR A 1 72 ? 1.123 7.502 -9.089 1.00 96.81 72 THR A CA 1
ATOM 538 C C . THR A 1 72 ? 2.559 7.194 -9.480 1.00 96.81 72 THR A C 1
ATOM 540 O O . THR A 1 72 ? 3.370 6.852 -8.625 1.00 96.81 72 THR A O 1
ATOM 543 N N . GLY A 1 73 ? 2.873 7.314 -10.771 1.00 97.12 73 GLY A N 1
ATOM 544 C CA . GLY A 1 73 ? 4.131 6.814 -11.328 1.00 97.12 73 GLY A CA 1
ATOM 545 C C . GLY A 1 73 ? 4.055 5.333 -11.708 1.00 97.12 73 GLY A C 1
ATOM 546 O O . GLY A 1 73 ? 3.112 4.626 -11.347 1.00 97.12 73 GLY A O 1
ATOM 547 N N . THR A 1 74 ? 5.043 4.883 -12.470 1.00 96.75 74 THR A N 1
ATOM 548 C CA . THR A 1 74 ? 5.144 3.529 -13.028 1.00 96.75 74 THR A CA 1
ATOM 549 C C . THR A 1 74 ? 6.612 3.137 -13.141 1.00 96.75 74 THR A C 1
ATOM 551 O O . THR A 1 74 ? 7.456 4.000 -13.377 1.00 96.75 74 THR A O 1
ATOM 554 N N . TYR A 1 75 ? 6.904 1.841 -13.076 1.00 95.06 75 TYR A N 1
ATOM 555 C CA . TYR A 1 75 ? 8.231 1.280 -13.340 1.00 95.06 75 TYR A CA 1
ATOM 556 C C . TYR A 1 75 ? 8.129 0.062 -14.282 1.00 95.06 75 TYR A C 1
ATOM 558 O O . TYR A 1 75 ? 7.032 -0.484 -14.462 1.00 95.06 75 TYR A O 1
ATOM 566 N N . PRO A 1 76 ? 9.232 -0.372 -14.921 1.00 92.69 76 PRO A N 1
ATOM 567 C CA . PRO A 1 76 ? 9.212 -1.495 -15.856 1.00 92.69 76 PRO A CA 1
ATOM 568 C C . PRO A 1 76 ? 8.642 -2.780 -15.243 1.00 92.69 76 PRO A C 1
ATOM 570 O O . PRO A 1 76 ? 9.037 -3.200 -14.157 1.00 92.69 76 PRO A O 1
ATOM 573 N N . ASN A 1 77 ? 7.739 -3.442 -15.972 1.00 90.75 77 ASN A N 1
ATOM 574 C CA . AS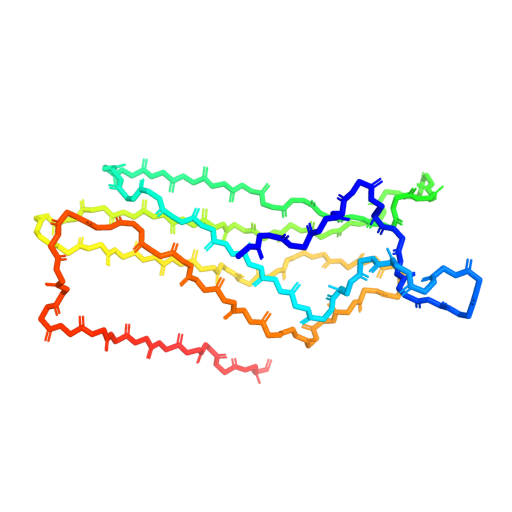N A 1 77 ? 7.074 -4.683 -15.548 1.00 90.75 77 ASN A CA 1
ATOM 575 C C . ASN A 1 77 ? 6.276 -4.563 -14.233 1.00 90.75 77 ASN A C 1
ATOM 577 O O . ASN A 1 77 ? 6.057 -5.566 -13.550 1.00 90.75 77 ASN A O 1
ATOM 581 N N . MET A 1 78 ? 5.844 -3.352 -13.862 1.00 93.12 78 MET A N 1
ATOM 582 C CA . MET A 1 78 ? 4.928 -3.152 -12.742 1.00 93.12 78 MET A CA 1
ATOM 583 C C . MET A 1 78 ? 3.632 -3.936 -12.974 1.00 93.12 78 MET A C 1
ATOM 585 O O . MET A 1 78 ? 2.947 -3.744 -13.976 1.00 93.12 78 MET A O 1
ATOM 589 N N . VAL A 1 79 ? 3.274 -4.788 -12.015 1.00 93.25 79 VAL A N 1
ATOM 590 C CA . VAL A 1 79 ? 1.953 -5.422 -11.973 1.00 93.25 79 VAL A CA 1
ATOM 591 C C . VAL A 1 79 ? 0.959 -4.375 -11.478 1.00 93.25 79 VAL A C 1
ATOM 593 O O . VAL A 1 79 ? 1.084 -3.908 -10.344 1.00 93.25 79 VAL A O 1
ATOM 596 N N . THR A 1 80 ? 0.028 -3.956 -12.334 1.00 92.12 80 THR A N 1
ATOM 597 C CA . THR A 1 80 ? -0.954 -2.900 -12.031 1.00 92.12 80 THR A CA 1
ATOM 598 C C . THR A 1 80 ? -2.282 -3.452 -11.531 1.00 92.12 80 THR A C 1
ATOM 600 O O . THR A 1 80 ? -2.895 -2.838 -10.660 1.00 92.12 80 THR A O 1
ATOM 603 N N . ASP A 1 81 ? -2.689 -4.619 -12.029 1.00 92.44 81 ASP A N 1
ATOM 604 C CA . ASP A 1 81 ? -3.870 -5.333 -11.550 1.00 92.44 81 ASP A CA 1
ATOM 605 C C . ASP A 1 81 ? -3.466 -6.199 -10.360 1.00 92.44 81 ASP A C 1
ATOM 607 O O . ASP A 1 81 ? -2.680 -7.139 -10.501 1.00 92.44 81 ASP A O 1
ATOM 611 N N . ARG A 1 82 ? -3.949 -5.828 -9.172 1.00 91.12 82 ARG A N 1
ATOM 612 C CA . ARG A 1 82 ? -3.592 -6.492 -7.919 1.00 91.12 82 ARG A CA 1
ATOM 613 C C . ARG A 1 82 ? -4.811 -6.775 -7.066 1.00 91.12 82 ARG A C 1
ATOM 615 O O . ARG A 1 82 ? -5.642 -5.887 -6.859 1.00 91.12 82 ARG A O 1
ATOM 622 N N . ASP A 1 83 ? -4.818 -7.948 -6.457 1.00 94.00 83 ASP A N 1
ATOM 623 C CA . ASP A 1 83 ? -5.676 -8.217 -5.316 1.00 94.00 83 ASP A CA 1
ATOM 624 C C . ASP A 1 83 ? -5.154 -7.430 -4.109 1.00 94.00 83 ASP A C 1
ATOM 626 O O . ASP A 1 83 ? -3.946 -7.298 -3.879 1.00 94.00 83 ASP A O 1
ATOM 630 N N . THR A 1 84 ? -6.072 -6.833 -3.348 1.00 93.56 84 THR A N 1
ATOM 631 C CA . THR A 1 84 ? -5.728 -6.127 -2.114 1.00 93.56 84 THR A CA 1
ATOM 632 C C . THR A 1 84 ? -6.470 -6.732 -0.937 1.00 93.56 84 THR A C 1
ATOM 634 O O . THR A 1 84 ? -7.696 -6.683 -0.863 1.00 93.56 84 THR A O 1
ATOM 637 N N . GLU A 1 85 ? -5.703 -7.245 0.015 1.00 95.06 85 GLU A N 1
ATOM 638 C CA . GLU A 1 85 ? -6.189 -7.728 1.298 1.00 95.06 85 GLU A CA 1
ATOM 639 C C . GLU A 1 85 ? -5.909 -6.680 2.377 1.00 95.06 85 GLU A C 1
ATOM 641 O O . GLU A 1 85 ? -4.771 -6.251 2.579 1.00 95.06 85 GLU A O 1
ATOM 646 N N . MET A 1 86 ? -6.963 -6.255 3.073 1.00 95.81 86 MET A N 1
ATOM 647 C CA . MET A 1 86 ? -6.857 -5.368 4.228 1.00 95.81 86 MET A CA 1
ATOM 648 C C . MET A 1 86 ? -7.071 -6.184 5.500 1.00 95.81 86 MET A C 1
ATOM 650 O O . MET A 1 86 ? -8.175 -6.667 5.749 1.00 95.81 86 MET A O 1
ATOM 654 N N . ILE A 1 87 ? -6.032 -6.305 6.323 1.00 96.88 87 ILE A N 1
ATOM 655 C CA . ILE A 1 87 ? -6.141 -6.873 7.670 1.00 96.88 87 ILE A CA 1
ATOM 656 C C . ILE A 1 87 ? -6.390 -5.708 8.620 1.00 96.88 87 ILE A C 1
ATOM 658 O O . ILE A 1 87 ? -5.582 -4.788 8.691 1.00 96.88 87 ILE A O 1
ATOM 662 N N . VAL A 1 88 ? -7.512 -5.717 9.338 1.00 97.19 88 VAL A N 1
ATOM 663 C CA . VAL A 1 88 ? -7.892 -4.609 10.225 1.00 97.19 88 VAL A CA 1
ATOM 664 C C . VAL A 1 88 ? -7.971 -5.110 11.656 1.00 97.19 88 VAL A C 1
ATOM 666 O O . VAL A 1 88 ? -8.873 -5.869 12.010 1.00 97.19 88 VAL A O 1
ATOM 669 N N . ASN A 1 89 ? -7.028 -4.670 12.486 1.00 97.19 89 ASN A N 1
ATOM 670 C CA . ASN A 1 89 ? -6.995 -5.027 13.896 1.00 97.19 89 ASN A CA 1
ATOM 671 C C . ASN A 1 89 ? -7.984 -4.163 14.684 1.00 97.19 89 ASN A C 1
ATOM 673 O O . ASN A 1 89 ? -7.890 -2.936 14.698 1.00 97.19 89 ASN A O 1
ATOM 677 N N . VAL A 1 90 ? -8.933 -4.819 15.350 1.00 94.50 90 VAL A N 1
ATOM 678 C CA . VAL A 1 90 ? -10.004 -4.195 16.135 1.00 94.50 90 VAL A CA 1
ATOM 679 C C . VAL A 1 90 ? -10.124 -4.874 17.495 1.00 94.50 90 VAL A C 1
ATOM 681 O O . VAL A 1 90 ? -9.834 -6.059 17.638 1.00 94.50 90 VAL A O 1
ATOM 684 N N . SER A 1 91 ? -10.574 -4.134 18.508 1.00 92.75 91 SER A N 1
ATOM 685 C CA . SER A 1 91 ? -10.813 -4.685 19.850 1.00 92.75 91 SER A CA 1
ATOM 686 C C . SER A 1 91 ? -12.137 -5.450 19.960 1.00 92.75 91 SER A C 1
ATOM 688 O O . SER A 1 91 ? -12.314 -6.237 20.888 1.00 92.75 91 SER A O 1
ATOM 690 N N . GLN A 1 92 ? -13.067 -5.219 19.029 1.00 94.31 92 GLN A N 1
ATOM 691 C CA . GLN A 1 92 ? -14.375 -5.867 18.940 1.00 94.31 92 GLN A CA 1
ATOM 692 C C . GLN A 1 92 ? -14.797 -5.994 17.472 1.00 94.31 92 GLN A C 1
ATOM 694 O O . GLN A 1 92 ? -14.402 -5.181 16.637 1.00 94.31 92 GLN A O 1
ATOM 699 N N . ALA A 1 93 ? -15.608 -7.006 17.155 1.00 95.88 93 ALA A N 1
ATOM 700 C CA . ALA A 1 93 ? -16.120 -7.196 15.800 1.00 95.88 93 ALA A CA 1
ATOM 701 C C . ALA A 1 93 ? -16.965 -5.983 15.350 1.00 95.88 93 ALA A C 1
ATOM 703 O O . ALA A 1 93 ? -17.797 -5.505 16.128 1.00 95.88 93 ALA A O 1
ATOM 704 N N . PRO A 1 94 ? -16.794 -5.487 14.110 1.00 96.31 94 PRO A N 1
ATOM 705 C CA . PRO A 1 94 ? -17.568 -4.356 13.619 1.00 96.31 94 PRO A CA 1
ATOM 706 C C . PRO A 1 94 ? -19.023 -4.758 13.359 1.00 96.31 94 PRO A C 1
ATOM 708 O O . PRO A 1 94 ? -19.319 -5.889 12.976 1.00 96.31 94 PRO A O 1
ATOM 711 N N . GLN A 1 95 ? -19.939 -3.796 13.483 1.00 97.69 95 GLN A N 1
ATOM 712 C CA . GLN A 1 95 ? -21.350 -3.999 13.124 1.00 97.69 95 GLN A CA 1
ATOM 713 C C . GLN A 1 95 ? -21.559 -4.156 11.609 1.00 97.69 95 GLN A C 1
ATOM 715 O O . GLN A 1 95 ? -22.568 -4.701 11.168 1.00 97.69 95 GLN A O 1
ATOM 720 N N . GLY A 1 96 ? -20.614 -3.673 10.801 1.00 97.19 96 GLY A N 1
ATOM 721 C CA . GLY A 1 96 ? -20.632 -3.827 9.356 1.00 97.19 96 GLY A CA 1
ATOM 722 C C . GLY A 1 96 ? -19.383 -3.248 8.707 1.00 97.19 96 GLY A C 1
ATOM 723 O O . GLY A 1 96 ? -18.680 -2.428 9.294 1.00 97.19 96 GLY A O 1
ATOM 724 N N . VAL A 1 97 ? -19.133 -3.672 7.472 1.00 96.94 97 VAL A N 1
ATOM 725 C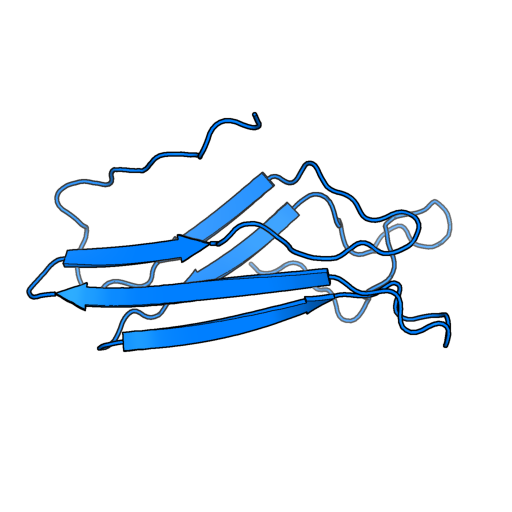 CA . VAL A 1 97 ? -18.051 -3.169 6.624 1.00 96.94 97 VAL A CA 1
ATOM 726 C C . VAL A 1 97 ? -18.671 -2.694 5.318 1.00 96.94 97 VAL A C 1
ATOM 728 O O . VAL A 1 97 ? -19.542 -3.356 4.754 1.00 96.94 97 VAL A O 1
ATOM 731 N N . ARG A 1 98 ? -18.254 -1.519 4.851 1.00 96.25 98 ARG A N 1
ATOM 732 C CA . ARG A 1 98 ? -18.652 -0.953 3.561 1.00 96.25 98 ARG A CA 1
ATOM 733 C C . ARG A 1 98 ? -17.402 -0.463 2.857 1.00 96.25 98 ARG A C 1
ATOM 735 O O . ARG A 1 98 ? -16.495 0.042 3.510 1.00 96.25 98 ARG A O 1
ATOM 742 N N . GLY A 1 99 ? -17.381 -0.592 1.541 1.00 93.75 99 GLY A N 1
ATOM 743 C CA . GLY A 1 99 ? -16.268 -0.143 0.725 1.00 93.75 99 GLY A CA 1
ATOM 744 C C . GLY A 1 99 ? -16.724 0.183 -0.684 1.00 93.75 99 GLY A C 1
ATOM 745 O O . GLY A 1 99 ? -17.785 -0.255 -1.130 1.00 93.75 99 GLY A O 1
ATOM 746 N N . ASN A 1 100 ? -15.903 0.961 -1.369 1.00 93.81 100 ASN A N 1
ATOM 747 C CA . ASN A 1 100 ? -16.037 1.271 -2.778 1.00 93.81 100 ASN A CA 1
ATOM 748 C C . ASN A 1 100 ? -14.655 1.168 -3.421 1.00 93.81 100 ASN A C 1
ATOM 750 O O . ASN A 1 100 ? -13.648 1.510 -2.803 1.00 93.81 100 ASN A O 1
ATOM 754 N N . VAL A 1 101 ? -14.625 0.726 -4.671 1.00 90.88 101 VAL A N 1
ATOM 755 C CA . VAL A 1 101 ? -13.441 0.793 -5.526 1.00 90.88 101 VAL A CA 1
ATOM 756 C C . VAL A 1 101 ? -13.746 1.850 -6.575 1.00 90.88 101 VAL A C 1
ATOM 758 O O . VAL A 1 101 ? -14.830 1.839 -7.156 1.00 90.88 101 VAL A O 1
ATOM 761 N N . ALA A 1 102 ? -12.852 2.822 -6.746 1.00 83.44 102 ALA A N 1
ATOM 762 C CA . ALA A 1 102 ? -13.041 3.851 -7.762 1.00 83.44 102 ALA A CA 1
ATOM 763 C C . ALA A 1 102 ? -13.027 3.210 -9.160 1.00 83.44 102 ALA A C 1
ATOM 765 O O . ALA A 1 102 ? -12.199 2.338 -9.425 1.00 83.44 102 ALA A O 1
ATOM 766 N N . GLU A 1 103 ? -13.924 3.644 -10.047 1.00 71.88 103 GLU A N 1
ATOM 767 C CA . GLU A 1 103 ? -13.895 3.212 -11.445 1.00 71.88 103 GLU A CA 1
ATOM 768 C C . GLU A 1 103 ? -12.638 3.755 -12.138 1.00 71.88 103 GLU A C 1
ATOM 770 O O . GLU A 1 103 ? -12.244 4.908 -11.929 1.00 71.88 103 GLU A O 1
ATOM 775 N N . MET A 1 104 ? -11.996 2.924 -12.963 1.00 56.25 104 MET A N 1
ATOM 776 C CA . MET A 1 104 ? -10.942 3.391 -13.860 1.00 56.25 104 MET A CA 1
ATOM 777 C C . MET A 1 104 ? -11.599 4.122 -15.035 1.00 56.25 104 MET A C 1
ATOM 779 O O . MET A 1 104 ? -12.101 3.480 -15.953 1.00 56.25 104 MET A O 1
ATOM 783 N N . THR A 1 105 ? -11.637 5.456 -14.973 1.00 48.94 105 THR A N 1
ATOM 784 C CA . THR A 1 105 ? -11.957 6.326 -16.121 1.00 48.94 105 THR A CA 1
ATOM 785 C C . THR A 1 105 ? -10.783 6.437 -17.077 1.00 48.94 105 THR A C 1
ATOM 787 O O . THR A 1 105 ? -9.659 6.644 -16.552 1.00 48.94 105 THR A O 1
#

Foldseek 3Di:
DPQPDPAAAADDPVRPSHDPLQEDEDEDDADAKDKDWDKDENVPDDPPFIKIWIWIWHDDPPDIDTDIHDIDTGYPPRDPNHHYHYHYDDPDDDPDDDDDDDDDD